Protein AF-A0A177WKR8-F1 (afdb_monomer_lite)

Secondary structure (DSSP, 8-state):
-GGGGS-HHHHHHHHHHHHHHHHHHHHHHIIIIIISTTSHHHHHHHHHHHHHHHHHHHHHHHHHHHHHHHHT--TTS-HHHHHHHHHHHHHHHHHHH--TTTTT-TT-TTTT--HHHHHHHHHHHHHHHHHHHHHHHHPPPHHHHHHHHHH--

Structure (mmCIF, N/CA/C/O backbone):
data_AF-A0A177WKR8-F1
#
_entry.id   AF-A0A177WKR8-F1
#
loop_
_atom_site.group_PDB
_atom_site.id
_atom_site.type_symbol
_atom_site.label_atom_id
_atom_site.label_alt_id
_atom_site.label_comp_id
_atom_site.label_asym_id
_atom_site.label_entity_id
_atom_site.label_seq_id
_atom_site.pdbx_PDB_ins_code
_atom_site.Cartn_x
_atom_site.Cartn_y
_atom_site.Cartn_z
_atom_site.occupancy
_atom_site.B_iso_or_equiv
_atom_site.auth_seq_id
_atom_site.auth_comp_id
_atom_site.auth_asym_id
_atom_site.auth_atom_id
_atom_site.pdbx_PDB_model_num
ATOM 1 N N . MET A 1 1 ? -3.656 21.046 10.033 1.00 50.81 1 MET A N 1
ATOM 2 C CA . MET A 1 1 ? -3.583 21.507 11.441 1.00 50.81 1 MET A CA 1
ATOM 3 C C . MET A 1 1 ? -3.167 20.390 12.404 1.00 50.81 1 MET A C 1
ATOM 5 O O . MET A 1 1 ? -2.349 20.669 13.263 1.00 50.81 1 MET A O 1
ATOM 9 N N . ALA A 1 2 ? -3.601 19.133 12.211 1.00 57.78 2 ALA A N 1
ATOM 10 C CA . ALA A 1 2 ? -3.263 17.992 13.082 1.00 57.78 2 ALA A CA 1
ATOM 11 C C . ALA A 1 2 ? -1.763 17.621 13.173 1.00 57.78 2 ALA A C 1
ATOM 13 O O . ALA A 1 2 ? -1.292 17.299 14.257 1.00 57.78 2 ALA A O 1
ATOM 14 N N . TYR A 1 3 ? -0.989 17.730 12.079 1.00 61.47 3 TYR A N 1
ATOM 15 C CA . TYR A 1 3 ? 0.453 17.414 12.093 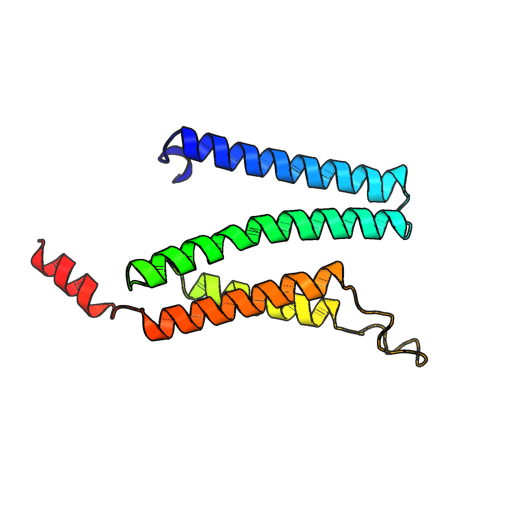1.00 61.47 3 TYR A CA 1
ATOM 16 C C . TYR A 1 3 ? 1.226 18.223 13.140 1.00 61.47 3 TYR A C 1
ATOM 18 O O . TYR A 1 3 ? 2.052 17.656 13.836 1.00 61.47 3 TYR A O 1
ATOM 26 N N . ARG A 1 4 ? 0.905 19.515 13.314 1.00 63.91 4 ARG A N 1
ATOM 27 C CA . ARG A 1 4 ? 1.580 20.395 14.285 1.00 63.91 4 ARG A CA 1
ATOM 28 C C . ARG A 1 4 ? 1.283 20.046 15.751 1.00 63.91 4 ARG A C 1
ATOM 30 O O . ARG A 1 4 ? 1.963 20.566 16.624 1.00 63.91 4 ARG A O 1
ATOM 37 N N . ILE A 1 5 ? 0.278 19.205 16.011 1.00 72.81 5 ILE A N 1
ATOM 38 C CA . ILE A 1 5 ? -0.194 18.836 17.359 1.00 72.81 5 ILE A CA 1
ATOM 39 C C . ILE A 1 5 ? 0.371 17.466 17.787 1.00 72.81 5 ILE A C 1
ATOM 41 O O . ILE A 1 5 ? 0.374 17.135 18.968 1.00 72.81 5 ILE A O 1
ATOM 45 N N . ALA A 1 6 ? 0.870 16.657 16.845 1.00 74.50 6 ALA A N 1
ATOM 46 C CA . ALA A 1 6 ? 1.432 15.338 17.136 1.00 74.50 6 ALA A CA 1
ATOM 47 C C . ALA A 1 6 ? 2.781 15.430 17.873 1.00 74.50 6 ALA A C 1
ATOM 49 O O . ALA A 1 6 ? 3.477 16.437 17.774 1.00 74.50 6 ALA A O 1
ATOM 50 N N . ALA A 1 7 ? 3.193 14.369 18.573 1.00 81.25 7 ALA A N 1
ATOM 51 C CA . ALA A 1 7 ? 4.496 14.337 19.239 1.00 81.25 7 ALA A CA 1
ATOM 52 C C . ALA A 1 7 ? 5.646 14.589 18.231 1.00 81.25 7 ALA A C 1
ATOM 54 O O . ALA A 1 7 ? 5.616 14.035 17.125 1.00 81.25 7 ALA A O 1
ATOM 55 N N . PRO A 1 8 ? 6.673 15.384 18.587 1.00 81.06 8 PRO A N 1
ATOM 56 C CA . PRO A 1 8 ? 7.737 15.788 17.661 1.00 81.06 8 PRO A CA 1
ATOM 57 C C . PRO A 1 8 ? 8.518 14.600 17.074 1.00 81.06 8 PRO A C 1
ATOM 59 O O . PRO A 1 8 ? 8.973 14.656 15.931 1.00 81.06 8 PRO A O 1
ATOM 62 N N . GLU A 1 9 ? 8.608 13.486 17.804 1.00 81.94 9 GLU A N 1
ATOM 63 C CA . GLU A 1 9 ? 9.214 12.241 17.315 1.00 81.94 9 GLU A CA 1
ATOM 64 C C . GLU A 1 9 ? 8.399 11.592 16.188 1.00 81.94 9 GLU A C 1
ATOM 66 O O . GLU A 1 9 ? 8.964 11.140 15.192 1.00 81.94 9 GLU A O 1
ATOM 71 N N . PHE A 1 10 ? 7.066 11.574 16.308 1.00 82.50 10 PHE A N 1
ATOM 72 C CA . PHE A 1 10 ? 6.177 11.039 15.275 1.00 82.50 10 PHE A CA 1
ATOM 73 C C . PHE A 1 10 ? 6.212 11.909 14.019 1.00 82.50 10 PHE A C 1
ATOM 75 O O . PHE A 1 10 ? 6.337 11.386 12.913 1.00 82.50 10 PHE A O 1
ATOM 82 N N . GLN A 1 11 ? 6.172 13.234 14.196 1.00 81.75 11 GLN A N 1
ATOM 83 C CA . GLN A 1 11 ? 6.317 14.195 13.103 1.00 81.75 11 GLN A CA 1
ATOM 84 C C . GLN A 1 11 ? 7.626 13.964 12.333 1.00 81.75 11 GLN A C 1
ATOM 86 O O . GLN A 1 11 ? 7.615 13.833 11.110 1.00 81.75 11 GLN A O 1
ATOM 91 N N . SER A 1 12 ? 8.741 13.829 13.057 1.00 85.62 12 SER A N 1
ATOM 92 C CA . SER A 1 12 ? 10.065 13.607 12.469 1.00 85.62 12 SER A CA 1
ATOM 93 C C . SER A 1 12 ? 10.147 12.284 11.705 1.00 85.62 12 SER A C 1
ATOM 95 O O . SER A 1 12 ? 10.659 12.258 10.590 1.00 85.62 12 SER A O 1
ATOM 97 N N . ARG A 1 13 ? 9.597 11.192 12.253 1.00 87.06 13 ARG A N 1
ATOM 98 C CA . ARG A 1 13 ? 9.568 9.884 11.575 1.00 87.06 13 ARG A CA 1
ATOM 99 C C . ARG A 1 13 ? 8.692 9.898 10.325 1.00 87.06 13 ARG A C 1
ATOM 101 O O . ARG A 1 13 ? 9.118 9.410 9.284 1.00 87.06 13 ARG A O 1
ATOM 108 N N . ALA A 1 14 ? 7.493 10.477 10.406 1.00 86.69 14 ALA A N 1
ATOM 109 C CA . ALA A 1 14 ? 6.599 10.603 9.256 1.00 86.69 14 ALA A CA 1
ATOM 110 C C . ALA A 1 14 ? 7.252 11.427 8.135 1.00 86.69 14 ALA A C 1
ATOM 112 O O . ALA A 1 14 ? 7.208 11.038 6.969 1.00 86.69 14 ALA A O 1
ATOM 113 N N . LEU A 1 15 ? 7.926 12.522 8.498 1.00 89.19 15 LEU A N 1
ATOM 114 C CA . LEU A 1 15 ? 8.672 13.346 7.556 1.00 89.19 15 LEU A CA 1
ATOM 115 C C . LEU A 1 15 ? 9.863 12.593 6.944 1.00 89.19 15 LEU A C 1
ATOM 117 O O . LEU A 1 15 ? 10.070 12.675 5.738 1.00 89.19 15 LEU A O 1
ATOM 121 N N . GLN A 1 16 ? 10.619 11.827 7.737 1.00 89.75 16 GLN A N 1
ATOM 122 C CA . GLN A 1 16 ? 11.722 10.995 7.240 1.00 89.75 16 GLN A CA 1
ATOM 123 C C . GLN A 1 16 ? 11.238 9.935 6.246 1.00 89.75 16 GLN A C 1
ATOM 125 O O . GLN A 1 16 ? 11.857 9.763 5.199 1.00 89.75 16 GLN A O 1
ATOM 130 N N . ILE A 1 17 ? 10.120 9.263 6.537 1.00 89.69 17 ILE A N 1
ATOM 131 C CA . ILE A 1 17 ? 9.507 8.289 5.622 1.00 89.69 17 ILE A CA 1
ATOM 132 C C . ILE A 1 17 ? 9.069 8.982 4.327 1.00 89.69 17 ILE A C 1
ATOM 134 O O . ILE A 1 17 ? 9.328 8.469 3.238 1.00 89.69 17 ILE A O 1
ATOM 138 N N . LEU A 1 18 ? 8.454 10.163 4.421 1.00 89.94 18 LEU A N 1
ATOM 139 C CA . LEU A 1 18 ? 8.015 10.928 3.254 1.00 89.94 18 LEU A CA 1
ATOM 140 C C . LEU A 1 18 ? 9.194 11.379 2.380 1.00 89.94 18 LEU A C 1
ATOM 142 O O . LEU A 1 18 ? 9.175 11.181 1.167 1.00 89.94 18 LEU A O 1
ATOM 146 N N . ILE A 1 19 ? 10.231 11.962 2.983 1.00 93.25 19 ILE A N 1
ATOM 147 C CA . ILE A 1 19 ? 11.424 12.411 2.255 1.00 93.25 19 ILE A CA 1
ATOM 148 C C . ILE A 1 19 ? 12.153 11.206 1.657 1.00 93.25 19 ILE A C 1
ATOM 150 O O . ILE A 1 19 ? 12.489 11.223 0.476 1.00 93.25 19 ILE A O 1
ATOM 154 N N . GLY A 1 20 ? 12.351 10.142 2.438 1.00 91.69 20 GLY A N 1
ATOM 155 C CA . GLY A 1 20 ? 13.025 8.926 1.988 1.00 91.69 20 GLY A CA 1
ATOM 156 C C . GLY A 1 20 ? 12.307 8.256 0.816 1.00 91.69 20 GLY A C 1
ATOM 157 O O . GLY A 1 20 ? 12.941 7.948 -0.190 1.00 91.69 20 GLY A O 1
ATOM 158 N N . SER A 1 21 ? 10.983 8.098 0.900 1.00 88.94 21 SER A N 1
ATOM 159 C CA . SER A 1 21 ? 10.182 7.554 -0.206 1.00 88.94 21 SER A CA 1
ATOM 160 C C . SER A 1 21 ? 10.201 8.461 -1.439 1.00 88.94 21 SER A C 1
ATOM 162 O O . SER A 1 21 ? 10.360 7.962 -2.549 1.00 88.94 21 SER A O 1
ATOM 164 N N . SER A 1 22 ? 10.139 9.785 -1.264 1.00 91.19 22 SER A N 1
ATOM 165 C CA . SER A 1 22 ? 10.220 10.741 -2.381 1.00 91.19 22 SER A CA 1
ATOM 166 C C . SER A 1 22 ? 11.573 10.679 -3.097 1.00 91.19 22 SER A C 1
ATOM 168 O O . SER A 1 22 ? 11.624 10.666 -4.327 1.00 91.19 22 SER A O 1
ATOM 170 N N . LEU A 1 23 ? 12.674 10.590 -2.343 1.00 93.88 23 LEU A N 1
ATOM 171 C CA . LEU A 1 23 ? 14.017 10.424 -2.901 1.00 93.88 23 LEU A CA 1
ATOM 172 C C . LEU A 1 23 ? 14.166 9.083 -3.621 1.00 93.88 23 LEU A C 1
ATOM 174 O O . LEU A 1 23 ? 14.749 9.039 -4.700 1.00 93.88 23 LEU A O 1
ATOM 178 N N . LEU A 1 24 ? 13.611 8.006 -3.059 1.00 92.19 24 LEU A N 1
ATOM 179 C CA . LEU A 1 24 ? 13.633 6.688 -3.687 1.00 92.19 24 LEU A CA 1
ATOM 180 C C . LEU A 1 24 ? 12.908 6.697 -5.042 1.00 92.19 24 LEU A C 1
ATOM 182 O O . LEU A 1 24 ? 13.456 6.196 -6.021 1.00 92.19 24 LEU A O 1
ATOM 186 N N . VAL A 1 25 ? 11.721 7.315 -5.120 1.00 91.69 25 VAL A N 1
ATOM 187 C CA . VAL A 1 25 ? 10.984 7.490 -6.387 1.00 91.69 25 VAL A CA 1
ATOM 188 C C . VAL A 1 25 ? 11.789 8.326 -7.375 1.00 91.69 25 VAL A C 1
ATOM 190 O O . VAL A 1 25 ? 11.891 7.959 -8.543 1.00 91.69 25 VAL A O 1
ATOM 193 N N . PHE A 1 26 ? 12.386 9.429 -6.920 1.00 91.94 26 PHE A N 1
ATOM 194 C CA . PHE A 1 26 ? 13.174 10.306 -7.782 1.00 91.94 26 PHE A CA 1
ATOM 195 C C . PHE A 1 26 ? 14.398 9.589 -8.369 1.00 91.94 26 PHE A C 1
ATOM 197 O O . PHE A 1 26 ? 14.602 9.612 -9.581 1.00 91.94 26 PHE A O 1
ATOM 204 N N . ILE A 1 27 ? 15.180 8.902 -7.530 1.00 92.88 27 ILE A N 1
ATOM 205 C CA . ILE A 1 27 ? 16.355 8.131 -7.959 1.00 92.88 27 ILE A CA 1
ATOM 206 C C . ILE A 1 27 ? 15.932 6.999 -8.898 1.00 92.88 27 ILE A C 1
ATOM 208 O O . ILE A 1 27 ? 16.532 6.836 -9.959 1.00 92.88 27 ILE A O 1
ATOM 212 N N . GLY A 1 28 ? 14.877 6.258 -8.545 1.00 90.00 28 GLY A N 1
ATOM 213 C CA . GLY A 1 28 ? 14.302 5.223 -9.401 1.00 90.00 28 GLY A CA 1
ATOM 214 C C . GLY A 1 28 ? 13.912 5.766 -10.775 1.00 90.00 28 GLY A C 1
ATOM 215 O O . GLY A 1 28 ? 14.273 5.171 -11.785 1.00 90.00 28 GLY A O 1
ATOM 216 N N . GLY A 1 29 ? 13.267 6.936 -10.821 1.00 89.50 29 GLY A N 1
ATOM 217 C CA . GLY A 1 29 ? 12.874 7.610 -12.058 1.00 89.50 29 GLY A CA 1
ATOM 218 C C . GLY A 1 29 ? 14.063 8.043 -12.913 1.00 89.50 29 GLY A C 1
ATOM 219 O O . GLY A 1 29 ? 14.071 7.798 -14.118 1.00 89.50 29 GLY A O 1
ATOM 220 N N . VAL A 1 30 ? 15.099 8.630 -12.308 1.00 91.50 30 VAL A N 1
ATOM 221 C CA . VAL A 1 30 ? 16.335 8.994 -13.023 1.00 91.50 30 VAL A CA 1
ATOM 222 C C . VAL A 1 30 ? 17.008 7.747 -13.601 1.00 91.50 30 VAL A C 1
ATOM 224 O O . VAL A 1 30 ? 17.368 7.730 -14.779 1.00 91.50 30 VAL A O 1
ATOM 227 N N . LEU A 1 31 ? 17.137 6.681 -12.808 1.00 90.19 31 LEU A N 1
ATOM 228 C CA . LEU A 1 31 ? 17.717 5.423 -13.275 1.00 90.19 31 LEU A CA 1
ATOM 229 C C . LEU A 1 31 ? 16.873 4.800 -14.393 1.00 90.19 31 LEU A C 1
ATOM 231 O O . LEU A 1 31 ? 17.412 4.445 -15.436 1.00 90.19 31 LEU A O 1
ATOM 235 N N . GLY A 1 32 ? 15.557 4.714 -14.209 1.00 88.31 32 GLY A N 1
ATOM 236 C CA . GLY A 1 32 ? 14.644 4.078 -15.153 1.00 88.31 32 GLY A CA 1
ATOM 237 C C . GLY A 1 32 ? 14.518 4.824 -16.480 1.00 88.31 32 GLY A C 1
ATOM 238 O O . GLY A 1 32 ? 14.626 4.208 -17.539 1.00 88.31 32 GLY A O 1
ATOM 239 N N . PHE A 1 33 ? 14.320 6.144 -16.444 1.00 87.31 33 PHE A N 1
ATOM 240 C CA . PHE A 1 33 ? 14.008 6.934 -17.639 1.00 87.31 33 PHE A CA 1
ATOM 241 C C . PHE A 1 33 ? 15.222 7.603 -18.286 1.00 87.31 33 PHE A C 1
ATOM 243 O O . PHE A 1 33 ? 15.238 7.736 -19.505 1.00 87.31 33 PHE A O 1
ATOM 250 N N . ILE A 1 34 ? 16.234 8.018 -17.515 1.00 89.06 34 ILE A N 1
ATOM 251 C CA . ILE A 1 34 ? 17.394 8.746 -18.059 1.00 89.06 34 ILE A CA 1
ATOM 252 C C . ILE A 1 34 ? 18.556 7.789 -18.326 1.00 89.06 34 ILE A C 1
ATOM 254 O O . ILE A 1 34 ? 19.098 7.775 -19.428 1.00 89.06 34 ILE A O 1
ATOM 258 N N . VAL A 1 35 ? 18.934 6.973 -17.338 1.00 88.94 35 VAL A N 1
ATOM 259 C CA . VAL A 1 35 ? 20.094 6.071 -17.467 1.00 88.94 35 VAL A CA 1
ATOM 260 C C . VAL A 1 35 ? 19.753 4.856 -18.325 1.00 88.94 35 VAL A C 1
ATOM 262 O O . VAL A 1 35 ? 20.485 4.522 -19.251 1.00 88.94 35 VAL A O 1
ATOM 265 N N . LEU A 1 36 ? 18.622 4.213 -18.034 1.00 88.94 36 LEU A N 1
ATOM 266 C CA . LEU A 1 36 ? 18.155 3.010 -18.725 1.00 88.94 36 LEU A CA 1
ATOM 267 C C . LEU A 1 36 ? 17.234 3.325 -19.915 1.00 88.94 36 LEU A C 1
ATOM 269 O O . LEU A 1 36 ? 16.758 2.408 -20.580 1.00 88.94 36 LEU A O 1
ATOM 273 N N . GLN A 1 37 ? 16.994 4.610 -20.202 1.00 87.38 37 GLN A N 1
ATOM 274 C CA . GLN A 1 37 ? 16.222 5.091 -21.357 1.00 87.38 37 GLN A CA 1
ATOM 275 C C . GLN A 1 37 ? 14.827 4.451 -21.505 1.00 87.38 37 GLN A C 1
ATOM 277 O O . GLN A 1 37 ? 14.320 4.299 -22.613 1.00 87.38 37 GLN A O 1
ATOM 282 N N . GLY A 1 38 ? 14.200 4.039 -20.398 1.00 76.88 38 GLY A N 1
ATOM 283 C CA . GLY A 1 38 ? 12.883 3.399 -20.417 1.00 76.88 38 GLY A CA 1
ATOM 284 C C . GLY A 1 38 ? 12.857 2.006 -21.057 1.00 76.88 38 GLY A C 1
ATOM 285 O O . GLY A 1 38 ? 11.780 1.528 -21.413 1.00 76.88 38 GLY A O 1
ATOM 286 N N . ASN A 1 39 ? 14.012 1.348 -21.208 1.00 86.88 39 ASN A N 1
ATOM 287 C CA . ASN A 1 39 ? 14.081 -0.034 -21.677 1.00 86.88 39 ASN A CA 1
ATOM 288 C C . ASN A 1 39 ? 13.478 -1.016 -20.648 1.00 86.88 39 ASN A C 1
ATOM 290 O O . ASN A 1 39 ? 12.996 -0.630 -19.579 1.00 86.88 39 ASN A O 1
ATOM 294 N N . GLU A 1 40 ? 13.514 -2.313 -20.950 1.00 85.94 40 GLU A N 1
ATOM 295 C CA . GLU A 1 40 ? 12.976 -3.347 -20.060 1.00 85.94 40 GLU A CA 1
ATOM 296 C C . GLU A 1 40 ? 13.573 -3.295 -18.642 1.00 85.94 40 GLU A C 1
ATOM 298 O O . GLU A 1 40 ? 12.834 -3.352 -17.658 1.00 85.94 40 GLU A O 1
ATOM 303 N N . ALA A 1 41 ? 14.886 -3.083 -18.518 1.00 86.12 41 ALA A N 1
ATOM 304 C CA . ALA A 1 41 ? 15.534 -2.923 -17.219 1.00 86.12 41 ALA A CA 1
ATOM 305 C C . ALA A 1 41 ? 15.016 -1.680 -16.472 1.00 86.12 41 ALA A C 1
ATOM 307 O O . ALA A 1 41 ? 14.784 -1.740 -15.265 1.00 86.12 41 ALA A O 1
ATOM 308 N N . GLY A 1 42 ? 14.771 -0.574 -17.181 1.00 87.00 42 GLY A N 1
ATOM 309 C CA . GLY A 1 42 ? 14.167 0.632 -16.612 1.00 87.00 42 GLY A CA 1
ATOM 310 C C . GLY A 1 42 ? 12.755 0.392 -16.071 1.00 87.00 42 GLY A C 1
ATOM 311 O O . GLY A 1 42 ? 12.438 0.840 -14.965 1.00 87.00 42 GLY A O 1
ATOM 312 N N . ARG A 1 43 ? 11.934 -0.384 -16.793 1.00 85.62 43 ARG A N 1
ATOM 313 C CA . ARG A 1 43 ? 10.607 -0.817 -16.321 1.00 85.62 43 ARG A CA 1
ATOM 314 C C . ARG A 1 43 ? 10.696 -1.657 -15.047 1.00 85.62 43 ARG A C 1
ATOM 316 O O . ARG A 1 43 ? 9.944 -1.401 -14.110 1.00 85.62 43 ARG A O 1
ATOM 323 N N . ILE A 1 44 ? 11.624 -2.615 -14.989 1.00 89.00 44 ILE A N 1
ATOM 324 C CA . ILE A 1 44 ? 11.826 -3.475 -13.811 1.00 89.00 44 ILE A CA 1
ATOM 325 C C . ILE A 1 44 ? 12.257 -2.646 -12.595 1.00 89.00 44 ILE A C 1
ATOM 327 O O . ILE A 1 44 ? 11.703 -2.824 -11.512 1.00 89.00 44 ILE A O 1
ATOM 331 N N . VAL A 1 45 ? 13.200 -1.712 -12.761 1.00 89.75 45 VAL A N 1
ATOM 332 C CA . VAL A 1 45 ? 13.662 -0.835 -11.670 1.00 89.75 45 VAL A CA 1
ATOM 333 C C . VAL A 1 45 ? 12.503 -0.024 -11.092 1.00 89.75 45 VAL A C 1
ATOM 335 O O . VAL A 1 45 ? 12.310 -0.013 -9.876 1.00 89.75 45 VAL A O 1
ATOM 338 N N . MET A 1 46 ? 11.698 0.607 -11.951 1.00 89.06 46 MET A N 1
ATOM 339 C CA . MET A 1 46 ? 10.526 1.367 -11.508 1.00 89.06 46 MET A CA 1
ATOM 340 C C . MET A 1 46 ? 9.487 0.471 -10.831 1.00 89.06 46 MET A C 1
ATOM 342 O O . MET A 1 46 ? 8.987 0.820 -9.762 1.00 89.06 46 MET A O 1
ATOM 346 N N . GLY A 1 47 ? 9.217 -0.705 -11.401 1.00 89.19 47 GLY A N 1
ATOM 347 C CA . GLY A 1 47 ? 8.311 -1.693 -10.822 1.00 89.19 47 GLY A CA 1
ATOM 348 C C . GLY A 1 47 ? 8.724 -2.114 -9.411 1.00 89.19 47 GLY A C 1
ATOM 349 O O . GLY A 1 47 ? 7.904 -2.096 -8.494 1.00 89.19 47 GLY A O 1
ATOM 350 N N . LEU A 1 48 ? 10.010 -2.408 -9.198 1.00 90.62 48 LEU A N 1
ATOM 351 C CA . LEU A 1 48 ? 10.543 -2.767 -7.882 1.00 90.62 48 LEU A CA 1
ATOM 352 C C . LEU A 1 48 ? 10.435 -1.617 -6.876 1.00 90.62 48 LEU A C 1
ATOM 354 O O . LEU A 1 48 ? 10.006 -1.840 -5.743 1.00 90.62 48 LEU A O 1
ATOM 358 N N . VAL A 1 49 ? 10.777 -0.390 -7.281 1.00 90.88 49 VAL A N 1
ATOM 359 C CA . VAL A 1 49 ? 10.630 0.798 -6.424 1.00 90.88 49 VAL A CA 1
ATOM 360 C C . VAL A 1 49 ? 9.174 0.973 -5.989 1.00 90.88 49 VAL A C 1
ATOM 362 O O . VAL A 1 49 ? 8.907 1.151 -4.799 1.00 90.88 49 VAL A O 1
ATOM 365 N N . CYS A 1 50 ? 8.227 0.853 -6.924 1.00 90.00 50 CYS A N 1
ATOM 366 C CA . CYS A 1 50 ? 6.799 0.924 -6.628 1.00 90.00 50 CYS A CA 1
ATOM 367 C C . CYS A 1 50 ? 6.357 -0.168 -5.644 1.00 90.00 50 CYS A C 1
ATOM 369 O O . CYS A 1 50 ? 5.691 0.143 -4.656 1.00 90.00 50 CYS A O 1
ATOM 371 N N . VAL A 1 51 ? 6.754 -1.425 -5.866 1.00 91.94 51 VAL A N 1
ATOM 372 C CA . VAL A 1 51 ? 6.395 -2.552 -4.988 1.00 91.94 51 VAL A CA 1
ATOM 373 C C . VAL A 1 51 ? 6.946 -2.362 -3.573 1.00 91.94 51 VAL A C 1
ATOM 375 O O . VAL A 1 51 ? 6.217 -2.585 -2.608 1.00 91.94 51 VAL A O 1
ATOM 378 N N . VAL A 1 52 ? 8.194 -1.907 -3.425 1.00 90.81 52 VAL A N 1
ATOM 379 C CA . VAL A 1 52 ? 8.805 -1.657 -2.106 1.00 90.81 52 VAL A CA 1
ATOM 380 C C . VAL A 1 52 ? 8.039 -0.582 -1.339 1.00 90.81 52 VAL A C 1
ATOM 382 O O . VAL A 1 52 ? 7.718 -0.768 -0.164 1.00 90.81 52 VAL A O 1
ATOM 385 N N . ILE A 1 53 ? 7.706 0.528 -1.999 1.00 89.44 53 ILE A N 1
ATOM 386 C CA . ILE A 1 53 ? 6.940 1.612 -1.374 1.00 89.44 53 ILE A CA 1
ATOM 387 C C . ILE A 1 53 ? 5.552 1.115 -0.964 1.00 89.44 53 ILE A C 1
ATOM 389 O O . ILE A 1 53 ? 5.102 1.390 0.150 1.00 89.44 53 ILE A O 1
ATOM 393 N N . LEU A 1 54 ? 4.890 0.346 -1.831 1.00 90.38 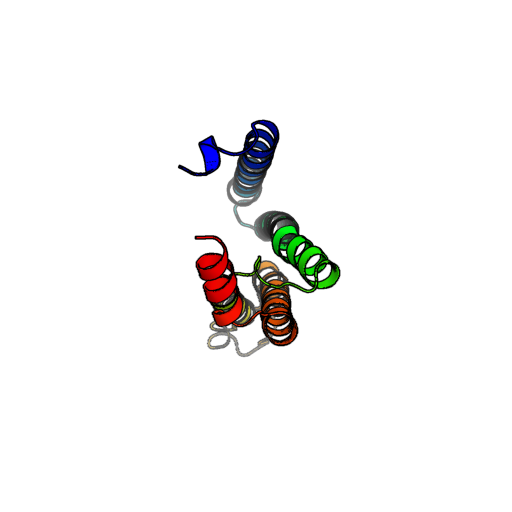54 LEU A N 1
ATOM 394 C CA . LEU A 1 54 ? 3.547 -0.151 -1.562 1.00 90.38 54 LEU A CA 1
ATOM 395 C C . LEU A 1 54 ? 3.530 -1.200 -0.436 1.00 90.38 54 LEU A C 1
ATOM 397 O O . LEU A 1 54 ? 2.619 -1.196 0.390 1.00 90.38 54 LEU A O 1
ATOM 401 N N . ALA A 1 55 ? 4.569 -2.033 -0.326 1.00 89.12 55 ALA A N 1
ATOM 402 C CA . ALA A 1 55 ? 4.735 -2.963 0.790 1.00 89.12 55 ALA A CA 1
ATOM 403 C C . ALA A 1 55 ? 4.836 -2.229 2.139 1.00 89.12 55 ALA A C 1
ATOM 405 O O . ALA A 1 55 ? 4.151 -2.597 3.092 1.00 89.12 55 ALA A O 1
ATOM 406 N N . VAL A 1 56 ? 5.632 -1.153 2.210 1.00 89.44 56 VAL A N 1
ATOM 407 C CA . VAL A 1 56 ? 5.723 -0.306 3.414 1.00 89.44 56 VAL A CA 1
ATOM 408 C C . VAL A 1 56 ? 4.381 0.365 3.713 1.00 89.44 56 VAL A C 1
ATOM 410 O O . VAL A 1 56 ? 3.970 0.428 4.872 1.00 89.44 56 VAL A O 1
ATOM 413 N N . PHE A 1 57 ? 3.670 0.829 2.685 1.00 88.75 57 PHE A N 1
ATOM 414 C CA . PHE A 1 57 ? 2.349 1.437 2.836 1.00 88.75 57 PHE A CA 1
ATOM 415 C C . PHE A 1 57 ? 1.324 0.461 3.445 1.00 88.75 57 PHE A C 1
ATOM 417 O O . PHE A 1 57 ? 0.578 0.830 4.355 1.00 88.75 57 PHE A O 1
ATOM 424 N N . TYR A 1 58 ? 1.336 -0.808 3.026 1.00 91.38 58 TYR A N 1
ATOM 425 C CA . TYR A 1 58 ? 0.442 -1.837 3.566 1.00 91.38 58 TYR A CA 1
ATOM 426 C C . TYR A 1 58 ? 0.739 -2.256 5.011 1.00 91.38 58 TYR A C 1
ATOM 428 O O . TYR A 1 58 ? -0.122 -2.867 5.646 1.00 91.38 58 TYR A O 1
ATOM 436 N N . CYS A 1 59 ? 1.867 -1.850 5.600 1.00 90.81 59 CYS A N 1
ATOM 437 C CA . CYS A 1 59 ? 2.071 -1.997 7.043 1.00 90.81 59 CYS A CA 1
ATOM 438 C C . CYS A 1 59 ? 1.040 -1.204 7.871 1.00 90.81 59 CYS A C 1
ATOM 440 O O . CYS A 1 59 ? 0.751 -1.596 9.003 1.00 90.81 59 CYS A O 1
ATOM 442 N N . SER A 1 60 ? 0.465 -0.123 7.324 1.00 90.44 60 SER A N 1
ATOM 443 C CA . SER A 1 60 ? -0.546 0.688 8.018 1.00 90.44 60 SER A CA 1
ATOM 444 C C . SER A 1 60 ? -1.797 -0.125 8.390 1.00 90.44 60 SER A C 1
ATOM 446 O O . SER A 1 60 ? -2.037 -0.294 9.586 1.00 90.44 60 SER A O 1
ATOM 448 N N . PRO A 1 61 ? -2.563 -0.703 7.438 1.00 89.81 61 PRO A N 1
ATOM 449 C CA . PRO A 1 61 ? -3.743 -1.497 7.784 1.00 89.81 61 PRO A CA 1
ATOM 450 C C . PRO A 1 61 ? -3.404 -2.751 8.606 1.00 89.81 61 PRO A C 1
ATOM 452 O O . PRO A 1 61 ? -4.188 -3.137 9.467 1.00 89.81 61 PRO A O 1
ATOM 455 N N . LEU A 1 62 ? -2.227 -3.368 8.424 1.00 91.62 62 LEU A N 1
ATOM 456 C CA . LEU A 1 62 ? -1.802 -4.512 9.248 1.00 91.62 62 LEU A CA 1
ATOM 457 C C . LEU A 1 62 ? -1.679 -4.150 10.738 1.00 91.62 62 LEU A C 1
ATOM 459 O O . LEU A 1 62 ? -2.096 -4.925 11.604 1.00 91.62 62 LEU A O 1
ATOM 463 N N . SER A 1 63 ? -1.128 -2.970 11.034 1.00 91.75 63 SER A N 1
ATOM 464 C CA . SER A 1 63 ? -1.056 -2.438 12.399 1.00 91.75 63 SER A CA 1
ATOM 465 C C . SER A 1 63 ? -2.454 -2.246 12.994 1.00 91.75 63 SER A C 1
ATOM 467 O O . SER A 1 63 ? -2.708 -2.620 14.145 1.00 91.75 63 SER A O 1
ATOM 469 N N . ASP A 1 64 ? -3.392 -1.737 12.194 1.00 91.38 64 ASP A N 1
ATOM 470 C CA . ASP A 1 64 ? -4.779 -1.569 12.620 1.00 91.38 64 ASP A CA 1
ATOM 471 C C . ASP A 1 64 ? -5.451 -2.917 12.893 1.00 91.38 64 ASP A C 1
ATOM 473 O O . ASP A 1 64 ? -6.097 -3.067 13.928 1.00 91.38 64 ASP A O 1
ATOM 477 N N . PHE A 1 65 ? -5.232 -3.940 12.060 1.00 94.69 65 PHE A N 1
ATOM 478 C CA . PHE A 1 65 ? -5.825 -5.269 12.273 1.00 94.69 65 PHE A CA 1
ATOM 479 C C . PHE A 1 65 ? -5.406 -5.862 13.613 1.00 94.69 65 PHE A C 1
ATOM 481 O O . PHE A 1 65 ? -6.248 -6.350 14.371 1.00 94.69 65 PHE A O 1
ATOM 488 N N . TYR A 1 66 ? -4.112 -5.778 13.931 1.00 93.94 66 TYR A N 1
ATOM 489 C CA . TYR A 1 66 ? -3.592 -6.233 15.214 1.00 93.94 66 TYR A CA 1
ATOM 490 C C . TYR A 1 66 ? -4.277 -5.511 16.383 1.00 93.94 66 TYR A C 1
ATOM 492 O O . TYR A 1 66 ? -4.722 -6.151 17.342 1.00 93.94 66 TYR A O 1
ATOM 500 N N . ASN A 1 67 ? -4.420 -4.187 16.289 1.00 91.62 67 ASN A N 1
ATOM 501 C CA . ASN A 1 67 ? -5.067 -3.384 17.322 1.00 91.62 67 ASN A CA 1
ATOM 502 C C . ASN A 1 67 ? -6.557 -3.717 17.478 1.00 91.62 67 ASN A C 1
ATOM 504 O O . ASN A 1 67 ? -7.014 -3.888 18.611 1.00 91.62 67 ASN A O 1
ATOM 508 N N . VAL A 1 68 ? -7.292 -3.860 16.374 1.00 94.44 68 VAL A N 1
ATOM 509 C CA . VAL A 1 68 ? -8.726 -4.181 16.374 1.00 94.44 68 VAL A CA 1
ATOM 510 C C . VAL A 1 68 ? -8.978 -5.556 16.982 1.00 94.44 68 VAL A C 1
ATOM 512 O O . VAL A 1 68 ? -9.827 -5.690 17.862 1.00 94.44 68 VAL A O 1
ATOM 515 N N . ILE A 1 69 ? -8.210 -6.576 16.588 1.00 94.38 69 ILE A N 1
ATOM 516 C CA . ILE A 1 69 ? -8.369 -7.940 17.113 1.00 94.38 69 ILE A CA 1
ATOM 517 C C . ILE A 1 69 ? -8.055 -7.987 18.612 1.00 94.38 69 ILE A C 1
ATOM 519 O O . ILE A 1 69 ? -8.786 -8.629 19.373 1.00 94.38 69 ILE A O 1
ATOM 523 N N . LYS A 1 70 ? -6.994 -7.290 19.043 1.00 94.31 70 LYS A N 1
ATOM 524 C CA . LYS A 1 70 ? -6.569 -7.234 20.446 1.00 94.31 70 LYS A CA 1
ATOM 525 C C . LYS A 1 70 ? -7.569 -6.490 21.329 1.00 94.31 70 LYS A C 1
ATOM 527 O O . LYS A 1 70 ? -7.853 -6.940 22.434 1.00 94.31 70 LYS A O 1
ATOM 532 N N . LYS A 1 71 ? -8.082 -5.350 20.860 1.00 93.25 71 LYS A N 1
ATOM 533 C CA . LYS A 1 71 ? -9.001 -4.488 21.621 1.00 93.25 71 LYS A CA 1
ATOM 534 C C . LYS A 1 71 ? -10.474 -4.847 21.427 1.00 93.25 71 LYS A C 1
ATOM 536 O O . LYS A 1 71 ? -11.309 -4.322 22.156 1.00 93.25 71 LYS A O 1
ATOM 541 N N . LYS A 1 72 ? -10.784 -5.729 20.468 1.00 92.00 72 LYS A N 1
ATOM 542 C CA . LYS A 1 72 ? -12.151 -6.089 20.059 1.00 92.00 72 LYS A CA 1
ATOM 543 C C . LYS A 1 72 ? -12.983 -4.846 19.720 1.00 92.00 72 LYS A C 1
ATOM 545 O O . LYS A 1 72 ? -14.144 -4.737 20.101 1.00 92.00 72 LYS A O 1
ATOM 550 N N . ASP A 1 73 ? -12.351 -3.887 19.050 1.00 89.69 73 ASP A N 1
ATOM 551 C CA . ASP A 1 73 ? -12.938 -2.588 18.727 1.00 89.69 73 ASP A CA 1
ATOM 552 C C . ASP A 1 73 ? -12.413 -2.098 17.376 1.00 89.69 73 ASP A C 1
ATOM 554 O O . ASP A 1 73 ? -11.209 -1.893 17.227 1.00 89.69 73 ASP A O 1
ATOM 558 N N . ALA A 1 74 ? -13.314 -1.933 16.403 1.00 92.62 74 ALA A N 1
ATOM 559 C CA . ALA A 1 74 ? -13.003 -1.474 15.048 1.00 92.62 74 ALA A CA 1
ATOM 560 C C . ALA A 1 74 ? -13.113 0.051 14.859 1.00 92.62 74 ALA A C 1
ATOM 562 O O . ALA A 1 74 ? -13.112 0.520 13.724 1.00 92.62 74 ALA A O 1
ATOM 563 N N . SER A 1 75 ? -13.190 0.837 15.938 1.00 89.06 75 SER A N 1
ATOM 564 C CA . SER A 1 75 ? -13.290 2.306 15.882 1.00 89.06 75 SER A CA 1
ATOM 565 C C . SER A 1 75 ? -12.137 3.008 15.149 1.00 89.06 75 SER A C 1
ATOM 567 O O . SER A 1 75 ? -12.309 4.135 14.693 1.00 89.06 75 SER A O 1
ATOM 569 N N . SER A 1 76 ? -10.978 2.356 14.994 1.00 88.31 76 SER A N 1
ATOM 570 C CA . SER A 1 76 ? -9.848 2.889 14.221 1.00 88.31 76 SER A CA 1
ATOM 571 C C . SER A 1 76 ? -10.007 2.752 12.704 1.00 88.31 76 SER A C 1
ATOM 573 O O . SER A 1 76 ? -9.271 3.404 11.969 1.00 88.31 76 SER A O 1
ATOM 575 N N . ILE A 1 77 ? -10.927 1.907 12.223 1.00 91.81 77 ILE A N 1
ATOM 576 C CA . ILE A 1 77 ? -11.145 1.681 10.791 1.00 91.81 77 ILE A CA 1
ATOM 577 C C . ILE A 1 77 ? -12.239 2.630 10.292 1.00 91.81 77 ILE A C 1
ATOM 579 O O . ILE A 1 77 ? -13.403 2.517 10.678 1.00 91.81 77 ILE A O 1
ATOM 583 N N . ASP A 1 78 ? -11.883 3.528 9.373 1.00 92.56 78 ASP A N 1
ATOM 584 C CA . ASP A 1 78 ? -12.851 4.357 8.653 1.00 92.56 78 ASP A CA 1
ATOM 585 C C . ASP A 1 78 ? -13.477 3.563 7.492 1.00 92.56 78 ASP A C 1
ATOM 587 O O . ASP A 1 78 ? -12.796 3.155 6.547 1.00 92.56 78 ASP A O 1
ATOM 591 N N . VAL A 1 79 ? -14.796 3.358 7.550 1.00 92.19 79 VAL A N 1
ATOM 592 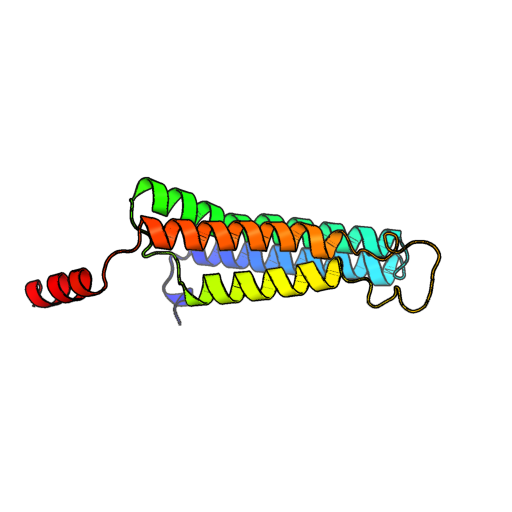C CA . VAL A 1 79 ? -15.555 2.598 6.543 1.00 92.19 79 VAL A CA 1
ATOM 593 C C . VAL A 1 79 ? -15.495 3.217 5.143 1.00 92.19 79 VAL A C 1
ATOM 595 O O . VAL A 1 79 ? -15.450 2.484 4.154 1.00 92.19 79 VAL A O 1
ATOM 598 N N . TYR A 1 80 ? -15.467 4.547 5.030 1.00 94.38 80 TYR A N 1
ATOM 599 C CA . TYR A 1 80 ? -15.409 5.228 3.738 1.00 94.38 80 TYR A CA 1
ATOM 600 C C . TYR A 1 80 ? -14.019 5.104 3.127 1.00 94.38 80 TYR A C 1
ATOM 602 O O . TYR A 1 80 ? -13.898 4.864 1.926 1.00 94.38 80 TYR A O 1
ATOM 610 N N . LEU A 1 81 ? -12.974 5.196 3.953 1.00 93.19 81 LEU A N 1
ATOM 611 C CA . LEU A 1 81 ? -11.604 4.983 3.498 1.00 93.19 81 LEU A CA 1
ATOM 612 C C . LEU A 1 81 ? -11.368 3.526 3.079 1.00 93.19 81 LEU A C 1
ATOM 614 O O . LEU A 1 81 ? -10.739 3.281 2.046 1.00 93.19 81 LEU A O 1
ATOM 618 N N . ALA A 1 82 ? -11.910 2.563 3.830 1.00 94.50 82 ALA A N 1
ATOM 619 C CA . ALA A 1 82 ? -11.857 1.147 3.475 1.00 94.50 82 ALA A CA 1
ATOM 620 C C . ALA A 1 82 ? -12.582 0.871 2.144 1.00 94.50 82 ALA A C 1
ATOM 622 O O . ALA A 1 82 ? -12.037 0.173 1.286 1.00 94.50 82 ALA A O 1
ATOM 623 N N . ALA A 1 83 ? -13.759 1.474 1.930 1.00 96.31 83 ALA A N 1
ATOM 624 C CA . ALA A 1 83 ? -14.510 1.375 0.676 1.00 96.31 83 ALA A CA 1
ATOM 625 C C . ALA A 1 83 ? -13.763 2.003 -0.506 1.00 96.31 83 ALA A C 1
ATOM 627 O O . ALA A 1 83 ? -13.614 1.366 -1.548 1.00 96.31 83 ALA A O 1
ATOM 628 N N . ALA A 1 84 ? -13.248 3.223 -0.337 1.00 97.00 84 ALA A N 1
ATOM 629 C CA . ALA A 1 84 ? -12.458 3.899 -1.359 1.00 97.00 84 ALA A CA 1
ATOM 630 C C . ALA A 1 84 ? -11.212 3.082 -1.731 1.00 97.00 84 ALA A C 1
ATOM 632 O O . ALA A 1 84 ? -10.908 2.924 -2.912 1.00 97.00 84 ALA A O 1
ATOM 633 N N . SER A 1 85 ? -10.536 2.501 -0.736 1.00 95.12 85 SER A N 1
ATOM 634 C CA . SER A 1 85 ? -9.366 1.642 -0.951 1.00 95.12 85 SER A CA 1
ATOM 635 C C . SER A 1 85 ? -9.726 0.352 -1.689 1.00 95.12 85 SER A C 1
ATOM 637 O O . SER A 1 85 ? -9.000 -0.035 -2.603 1.00 95.12 85 SER A O 1
ATOM 639 N N . LEU A 1 86 ? -10.863 -0.273 -1.358 1.00 97.50 86 LEU A N 1
ATOM 640 C CA . LEU A 1 86 ? -11.351 -1.468 -2.048 1.00 97.50 86 LEU A CA 1
ATOM 641 C C . LEU A 1 86 ? -11.626 -1.179 -3.526 1.00 97.50 86 LEU A C 1
ATOM 643 O O . LEU A 1 86 ? -11.171 -1.924 -4.393 1.00 97.50 86 LEU A O 1
ATOM 647 N N . VAL A 1 87 ? -12.346 -0.091 -3.812 1.00 97.75 87 VAL A N 1
ATOM 648 C CA . VAL A 1 87 ? -12.665 0.320 -5.185 1.00 97.75 87 VAL A CA 1
ATOM 649 C C . VAL A 1 87 ? -11.387 0.660 -5.944 1.00 97.75 87 VAL A C 1
ATOM 651 O O . VAL A 1 87 ? -11.167 0.124 -7.025 1.00 97.75 87 VAL A O 1
ATOM 654 N N . ASN A 1 88 ? -10.510 1.482 -5.365 1.00 96.50 88 ASN A N 1
ATOM 655 C CA . ASN A 1 88 ? -9.246 1.864 -5.989 1.00 96.50 88 ASN A CA 1
ATOM 656 C C . ASN A 1 88 ? -8.362 0.644 -6.292 1.00 96.50 88 ASN A C 1
ATOM 658 O O . ASN A 1 88 ? -7.911 0.482 -7.424 1.00 96.50 88 ASN A O 1
ATOM 662 N N . GLY A 1 89 ? -8.154 -0.241 -5.313 1.00 94.75 89 GLY A N 1
ATOM 663 C CA . GLY A 1 89 ? -7.371 -1.463 -5.504 1.00 94.75 89 GLY A CA 1
ATOM 664 C C . GLY A 1 89 ? -7.986 -2.377 -6.563 1.00 94.75 89 GLY A C 1
ATOM 665 O O . GLY A 1 89 ? -7.264 -2.926 -7.393 1.00 94.75 89 GLY A O 1
ATOM 666 N N . SER A 1 90 ? -9.317 -2.489 -6.597 1.00 95.94 90 SER A N 1
ATOM 667 C CA . SER A 1 90 ? -10.021 -3.293 -7.603 1.00 95.94 90 SER A CA 1
ATOM 668 C C . SER A 1 90 ? -9.837 -2.716 -9.005 1.00 95.94 90 SER A C 1
ATOM 670 O O . SER A 1 90 ? -9.521 -3.463 -9.926 1.00 95.94 90 SER A O 1
ATOM 672 N N . LEU A 1 91 ? -9.960 -1.394 -9.165 1.00 94.50 91 LEU A N 1
ATOM 673 C CA . LEU A 1 91 ? -9.743 -0.715 -10.444 1.00 94.50 91 LEU A CA 1
ATOM 674 C C . LEU A 1 91 ? -8.315 -0.920 -10.957 1.00 94.50 91 LEU A C 1
ATOM 676 O O . LEU A 1 91 ? -8.139 -1.282 -12.116 1.00 94.50 91 LEU A O 1
ATOM 680 N N . TRP A 1 92 ? -7.301 -0.763 -10.102 1.00 93.19 92 TRP A N 1
ATOM 681 C CA . TRP A 1 92 ? -5.907 -0.989 -10.494 1.00 93.19 92 TRP A CA 1
ATOM 682 C C . TRP A 1 92 ? -5.581 -2.456 -10.763 1.00 93.19 92 TRP A C 1
ATOM 684 O O . TRP A 1 92 ? -4.794 -2.757 -11.659 1.00 93.19 92 TRP A O 1
ATOM 694 N N . THR A 1 93 ? -6.204 -3.375 -10.025 1.00 92.50 93 THR A N 1
ATOM 695 C CA . THR A 1 93 ? -6.076 -4.814 -10.277 1.00 92.50 93 THR A CA 1
ATOM 696 C C . THR A 1 93 ? -6.656 -5.163 -11.643 1.00 92.50 93 THR A C 1
ATOM 698 O O . THR A 1 93 ? -5.978 -5.788 -12.452 1.00 92.50 93 THR A O 1
ATOM 701 N N . VAL A 1 94 ? -7.876 -4.700 -11.935 1.00 90.56 94 VAL A N 1
ATOM 702 C CA . VAL A 1 94 ? -8.516 -4.887 -13.244 1.00 90.56 94 VAL A CA 1
ATOM 703 C C . VAL A 1 94 ? -7.716 -4.203 -14.348 1.00 90.56 94 VAL A C 1
ATOM 705 O O . VAL A 1 94 ? -7.593 -4.773 -15.421 1.00 90.56 94 VAL A O 1
ATOM 708 N N . TYR A 1 95 ? -7.131 -3.031 -14.100 1.00 86.94 95 TYR A N 1
ATOM 709 C CA . TYR A 1 95 ? -6.276 -2.344 -15.069 1.00 86.94 95 TYR A CA 1
ATOM 710 C C . TYR A 1 95 ? -5.000 -3.138 -15.385 1.00 86.94 95 TYR A C 1
ATOM 712 O O . TYR A 1 95 ? -4.690 -3.338 -16.552 1.00 86.94 95 TYR A O 1
ATOM 720 N N . GLY A 1 96 ? -4.275 -3.627 -14.373 1.00 86.94 96 GLY A N 1
ATOM 721 C CA . GLY A 1 96 ? -3.028 -4.368 -14.594 1.00 86.94 96 GLY A CA 1
ATOM 722 C C . GLY A 1 96 ? -3.233 -5.795 -15.124 1.00 86.94 96 GLY A C 1
ATOM 723 O O . GLY A 1 96 ? -2.361 -6.312 -15.819 1.00 86.94 96 GLY A O 1
ATOM 724 N N . LEU A 1 97 ? -4.380 -6.420 -14.824 1.00 85.62 97 LEU A N 1
ATOM 725 C CA . LEU A 1 97 ? -4.824 -7.675 -15.454 1.00 85.62 97 LEU A CA 1
ATOM 726 C C . LEU A 1 97 ? -5.429 -7.443 -16.843 1.00 85.62 97 LEU A C 1
ATOM 728 O O . LEU A 1 97 ? -5.508 -8.365 -17.656 1.00 85.62 97 LEU A O 1
ATOM 732 N N . GLY A 1 98 ? -5.918 -6.228 -17.075 1.00 75.38 98 GLY A N 1
ATOM 733 C CA . GLY A 1 98 ? -6.730 -5.843 -18.208 1.00 75.38 98 GLY A CA 1
ATOM 734 C C . GLY A 1 98 ? -5.916 -5.804 -19.484 1.00 75.38 98 GLY A C 1
ATOM 735 O O . GLY A 1 98 ? -5.226 -4.837 -19.789 1.00 75.38 98 GLY A O 1
ATOM 736 N N . SER A 1 99 ? -6.108 -6.828 -20.299 1.00 57.09 99 SER A N 1
ATOM 737 C CA . SER A 1 99 ? -5.672 -6.901 -21.680 1.00 57.09 99 SER A CA 1
ATOM 738 C C . SER A 1 99 ? -6.547 -6.031 -22.597 1.00 57.09 99 SER A C 1
ATOM 740 O O . SER A 1 99 ? -7.053 -6.491 -23.615 1.00 57.09 99 SER A O 1
ATOM 742 N N . TRP A 1 100 ? -6.704 -4.731 -22.313 1.00 58.78 100 TRP A N 1
ATOM 743 C CA . TRP A 1 100 ? -7.314 -3.812 -23.296 1.00 58.78 100 TRP A CA 1
ATOM 744 C C . TRP A 1 100 ? -6.488 -3.740 -24.605 1.00 58.78 100 TRP A C 1
ATOM 746 O O . TRP A 1 100 ? -6.972 -3.276 -25.632 1.00 58.78 100 TRP A O 1
ATOM 756 N N . ASN A 1 101 ? -5.262 -4.285 -24.595 1.00 48.59 101 ASN A N 1
ATOM 757 C CA . ASN A 1 101 ? -4.423 -4.526 -25.772 1.00 48.59 101 ASN A CA 1
ATOM 758 C C . ASN A 1 101 ? -4.673 -5.885 -26.480 1.00 48.59 101 ASN A C 1
ATOM 760 O O . ASN A 1 101 ? -4.166 -6.099 -27.579 1.00 48.59 101 ASN A O 1
ATOM 764 N N . ALA A 1 102 ? -5.481 -6.799 -25.917 1.00 49.88 102 ALA A N 1
ATOM 765 C CA . ALA A 1 102 ? -5.811 -8.088 -26.551 1.00 49.88 102 ALA A CA 1
ATOM 766 C C . ALA A 1 102 ? -6.679 -7.947 -27.810 1.00 49.88 102 ALA A C 1
ATOM 768 O O . ALA A 1 102 ? -6.846 -8.915 -28.546 1.00 49.88 102 ALA A O 1
ATOM 769 N N . TYR A 1 103 ? -7.197 -6.752 -28.105 1.00 51.06 103 TYR A N 1
ATOM 770 C CA . TYR A 1 103 ? -7.898 -6.512 -29.365 1.00 51.06 103 TYR A CA 1
ATOM 771 C C . TYR A 1 103 ? -6.943 -6.429 -30.579 1.00 51.06 103 TYR A C 1
ATOM 773 O O . TYR A 1 103 ? -7.409 -6.513 -31.711 1.00 51.06 103 TYR A O 1
ATOM 781 N N . ILE A 1 104 ? -5.620 -6.284 -30.378 1.00 52.66 104 ILE A N 1
ATOM 782 C CA . ILE A 1 104 ? -4.643 -6.075 -31.471 1.00 52.66 104 ILE A CA 1
ATOM 783 C C . ILE A 1 104 ? -3.730 -7.285 -31.741 1.00 52.66 104 ILE A C 1
ATOM 785 O O . ILE A 1 104 ? -3.222 -7.403 -32.854 1.00 52.66 104 ILE A O 1
ATOM 789 N N . SER A 1 105 ? -3.549 -8.227 -30.810 1.00 47.25 105 SER A N 1
ATOM 790 C CA . SER A 1 105 ? -2.677 -9.388 -31.052 1.00 47.25 105 SER A CA 1
ATOM 791 C C . SER A 1 105 ? -3.299 -10.680 -30.527 1.00 47.25 105 SER A C 1
ATOM 793 O O . SER A 1 105 ? -3.272 -10.973 -29.336 1.00 47.25 105 SER A O 1
ATOM 795 N N . ALA A 1 106 ? -3.880 -11.459 -31.439 1.00 52.47 106 ALA A N 1
ATOM 796 C CA . ALA A 1 106 ? -4.580 -12.717 -31.176 1.00 52.47 106 ALA A CA 1
ATOM 797 C C . ALA A 1 106 ? -3.651 -13.909 -30.841 1.00 52.47 106 ALA A C 1
ATOM 799 O O . ALA A 1 106 ? -4.054 -15.056 -31.017 1.00 52.47 106 ALA A O 1
ATOM 800 N N . ALA A 1 107 ? -2.410 -13.662 -30.408 1.00 57.22 107 ALA A N 1
ATOM 801 C CA . ALA A 1 107 ? -1.410 -14.713 -30.212 1.00 57.22 107 ALA A CA 1
ATOM 802 C C . ALA A 1 107 ? -1.282 -15.185 -28.753 1.00 57.22 107 ALA A C 1
ATOM 804 O O . ALA A 1 107 ? -1.153 -16.387 -28.546 1.00 57.22 107 ALA A O 1
ATOM 805 N N . ASP A 1 108 ? -1.381 -14.297 -27.753 1.00 56.34 108 ASP A N 1
ATOM 806 C CA . ASP A 1 108 ? -1.380 -14.711 -26.341 1.00 56.34 108 ASP A CA 1
ATOM 807 C C . ASP A 1 108 ? -1.978 -13.627 -25.404 1.00 56.34 108 ASP A C 1
ATOM 809 O O . ASP A 1 108 ? -1.362 -12.583 -25.174 1.00 56.34 108 ASP A O 1
ATOM 813 N N . PRO A 1 109 ? -3.193 -13.816 -24.848 1.00 53.72 109 PRO A N 1
ATOM 814 C CA . PRO A 1 109 ? -3.842 -12.838 -23.965 1.00 53.72 109 PRO A CA 1
ATOM 815 C C . PRO A 1 109 ? -3.105 -12.585 -22.639 1.00 53.72 109 PRO A C 1
ATOM 817 O O . PRO A 1 109 ? -3.426 -11.618 -21.944 1.00 53.72 109 PRO A O 1
ATOM 820 N N . LEU A 1 110 ? -2.162 -13.457 -22.268 1.00 54.31 110 LEU A N 1
ATOM 821 C CA . LEU A 1 110 ? -1.448 -13.421 -20.988 1.00 54.31 110 LEU A CA 1
ATOM 822 C C . LEU A 1 110 ? -0.158 -12.583 -21.023 1.00 54.31 110 LEU A C 1
ATOM 824 O O . LEU A 1 110 ? 0.344 -12.221 -19.961 1.00 54.31 110 LEU A O 1
ATOM 828 N N . GLU A 1 111 ? 0.357 -12.220 -22.202 1.00 58.34 111 GLU A N 1
ATOM 829 C CA . GLU A 1 111 ? 1.636 -11.498 -22.330 1.00 58.34 111 GLU A CA 1
ATOM 830 C C . GLU A 1 111 ? 1.541 -10.013 -21.917 1.00 58.34 111 GLU A C 1
ATOM 832 O O . GLU A 1 111 ? 2.517 -9.412 -21.473 1.00 58.34 111 GLU A O 1
ATOM 837 N N . TYR A 1 112 ? 0.347 -9.414 -21.984 1.00 59.66 112 TYR A N 1
ATOM 838 C CA . TYR A 1 112 ? 0.128 -7.980 -21.734 1.00 59.66 112 TYR A CA 1
ATOM 839 C C . TYR A 1 112 ? -0.251 -7.622 -20.286 1.00 59.66 112 TYR A C 1
ATOM 841 O O . TYR A 1 112 ? -0.780 -6.537 -20.043 1.00 59.66 112 TYR A O 1
ATOM 849 N N . GLN A 1 113 ? -0.008 -8.504 -19.314 1.00 73.19 113 GLN A N 1
ATOM 850 C CA . GLN A 1 113 ? -0.303 -8.220 -17.907 1.00 73.19 113 GLN A CA 1
ATOM 851 C C . GLN A 1 113 ? 0.855 -7.482 -17.229 1.00 73.19 113 GLN A C 1
ATOM 853 O O . GLN A 1 113 ? 1.979 -7.984 -17.151 1.00 73.19 113 GLN A O 1
ATOM 858 N N . ASP A 1 114 ? 0.578 -6.308 -16.657 1.00 84.38 114 ASP A N 1
ATOM 859 C CA . ASP A 1 114 ? 1.571 -5.601 -15.848 1.00 84.38 114 ASP A CA 1
ATOM 860 C C . ASP A 1 114 ? 1.540 -6.108 -14.402 1.00 84.38 114 ASP A C 1
ATOM 862 O O . ASP A 1 114 ? 0.761 -5.651 -13.555 1.00 84.38 114 ASP A O 1
ATOM 866 N N . THR A 1 115 ? 2.414 -7.076 -14.123 1.00 87.56 115 THR A N 1
ATOM 867 C CA . THR A 1 115 ? 2.527 -7.719 -12.806 1.00 87.56 115 THR A CA 1
ATOM 868 C C . THR A 1 115 ? 2.900 -6.739 -11.697 1.00 87.56 115 THR A C 1
ATOM 870 O O . THR A 1 115 ? 2.441 -6.909 -10.565 1.00 87.56 115 THR A O 1
ATOM 873 N N . PHE A 1 116 ? 3.658 -5.681 -11.997 1.00 90.50 116 PHE A N 1
ATOM 874 C CA . PHE A 1 116 ? 4.026 -4.677 -10.996 1.00 90.50 116 PHE A CA 1
ATOM 875 C C . PHE A 1 116 ? 2.840 -3.799 -10.588 1.00 90.50 116 PHE A C 1
ATOM 877 O O . PHE A 1 116 ? 2.874 -3.188 -9.519 1.00 90.50 116 PHE A O 1
ATOM 884 N N . ILE A 1 117 ? 1.779 -3.769 -11.399 1.00 90.25 117 ILE A N 1
ATOM 885 C CA . ILE A 1 117 ? 0.555 -3.030 -11.102 1.00 90.25 117 ILE A CA 1
ATOM 886 C C . ILE A 1 117 ? -0.477 -3.934 -10.436 1.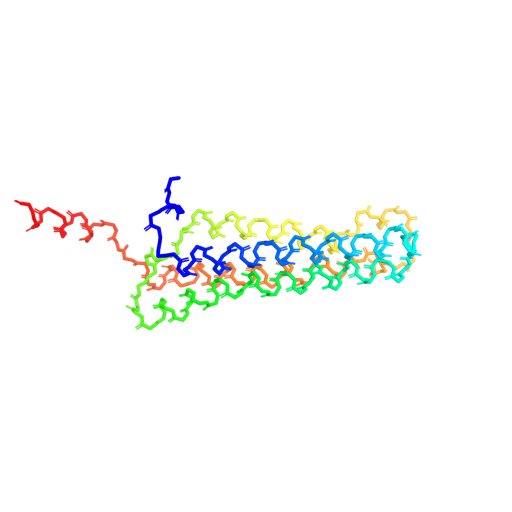00 90.25 117 ILE A C 1
ATOM 888 O O . ILE A 1 117 ? -0.919 -3.627 -9.327 1.00 90.25 117 ILE A O 1
ATOM 892 N N . TRP A 1 118 ? -0.885 -5.038 -11.069 1.00 90.69 118 TRP A N 1
ATOM 893 C CA . TRP A 1 118 ? -2.029 -5.789 -10.546 1.00 90.69 118 TRP A CA 1
ATOM 894 C C . TRP A 1 118 ? -1.705 -6.543 -9.257 1.00 90.69 118 TRP A C 1
ATOM 896 O O . TRP A 1 118 ? -2.546 -6.583 -8.360 1.00 90.69 118 TRP A O 1
ATOM 906 N N . SER A 1 119 ? -0.502 -7.116 -9.130 1.00 91.88 119 SER A N 1
ATOM 907 C CA . SER A 1 119 ? -0.193 -8.008 -8.007 1.00 91.88 119 SER A CA 1
ATOM 908 C C . SER A 1 119 ? -0.207 -7.308 -6.645 1.00 91.88 119 SER A C 1
ATOM 910 O O . SER A 1 119 ? -0.865 -7.827 -5.736 1.00 91.88 119 SER A O 1
ATOM 912 N N . PRO A 1 120 ? 0.398 -6.117 -6.455 1.00 93.25 120 PRO A N 1
ATOM 913 C CA . PRO A 1 120 ? 0.313 -5.474 -5.156 1.00 93.25 120 PRO A CA 1
ATOM 914 C C . PRO A 1 120 ? -1.067 -4.831 -4.928 1.00 93.25 120 PRO A C 1
ATOM 916 O O . PRO A 1 120 ? -1.545 -4.823 -3.799 1.00 93.25 120 PRO A O 1
ATOM 919 N N . ASN A 1 121 ? -1.772 -4.378 -5.971 1.00 94.56 121 ASN A N 1
ATOM 920 C CA . ASN A 1 121 ? -3.134 -3.856 -5.812 1.00 94.56 121 ASN A CA 1
ATOM 921 C C . ASN A 1 121 ? -4.141 -4.947 -5.421 1.00 94.56 121 ASN A C 1
ATOM 923 O O . ASN A 1 121 ? -5.030 -4.679 -4.612 1.00 94.56 121 ASN A O 1
ATOM 927 N N . LEU A 1 122 ? -3.957 -6.181 -5.900 1.00 94.69 122 LEU A N 1
ATOM 928 C CA . LEU A 1 122 ? -4.748 -7.331 -5.467 1.00 94.69 122 LEU A CA 1
ATOM 929 C C . LEU A 1 122 ? -4.544 -7.605 -3.972 1.00 94.69 122 LEU A C 1
ATOM 931 O O . LEU A 1 122 ? -5.515 -7.848 -3.254 1.00 94.69 122 LEU A O 1
ATOM 935 N N . LEU A 1 123 ? -3.305 -7.508 -3.478 1.00 95.12 123 LEU A N 1
ATOM 936 C CA . LEU A 1 123 ? -3.039 -7.567 -2.039 1.00 95.12 123 LEU A CA 1
ATOM 937 C C . LEU A 1 123 ? -3.800 -6.454 -1.300 1.00 95.12 123 LEU A C 1
ATOM 939 O O . LEU A 1 123 ? -4.454 -6.728 -0.297 1.00 95.12 123 LEU A O 1
ATOM 943 N N . GLY A 1 124 ? -3.796 -5.227 -1.827 1.00 9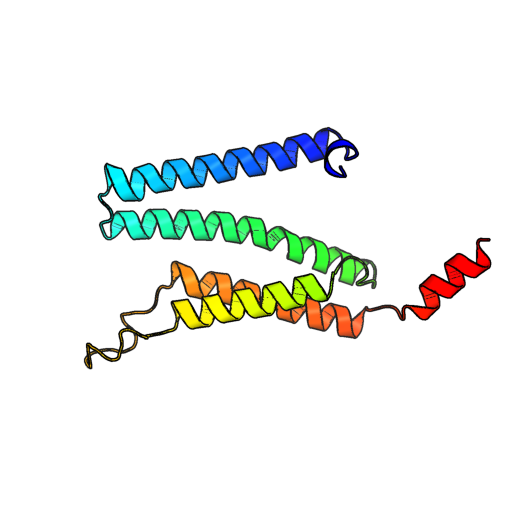5.25 124 GLY A N 1
ATOM 944 C CA . GLY A 1 124 ? -4.600 -4.121 -1.303 1.00 95.25 124 GLY A CA 1
ATOM 945 C C . GLY A 1 124 ? -6.098 -4.435 -1.221 1.00 95.25 124 GLY A C 1
ATOM 946 O O . GLY A 1 124 ? -6.714 -4.184 -0.186 1.00 95.25 124 GLY A O 1
ATOM 947 N N . VAL A 1 125 ? -6.673 -5.051 -2.261 1.00 97.00 125 VAL A N 1
ATOM 948 C CA . VAL A 1 125 ? -8.073 -5.515 -2.271 1.00 97.00 125 VAL A CA 1
ATOM 949 C C . VAL A 1 125 ? -8.322 -6.508 -1.140 1.00 97.00 125 VAL A C 1
ATOM 951 O O . VAL A 1 125 ? -9.274 -6.334 -0.380 1.00 97.00 125 VAL A O 1
ATOM 954 N N . VAL A 1 126 ? -7.452 -7.509 -0.975 1.00 97.19 126 VAL A N 1
ATOM 955 C CA . VAL A 1 126 ? -7.564 -8.496 0.111 1.00 97.19 126 VAL A CA 1
ATOM 956 C C . VAL A 1 126 ? -7.531 -7.810 1.480 1.00 97.19 126 VAL A C 1
ATOM 958 O O . VAL A 1 126 ? -8.386 -8.087 2.320 1.00 97.19 126 VAL A O 1
ATOM 961 N N . LEU A 1 127 ? -6.610 -6.869 1.703 1.00 96.56 127 LEU A N 1
ATOM 962 C CA . LEU A 1 127 ? -6.532 -6.118 2.959 1.00 96.56 127 LEU A CA 1
ATOM 963 C C . LEU A 1 127 ? -7.789 -5.268 3.200 1.00 96.56 127 LEU A C 1
ATOM 965 O O . LEU A 1 127 ? -8.288 -5.204 4.323 1.00 96.56 127 LEU A O 1
ATOM 969 N N . SER A 1 128 ? -8.346 -4.639 2.167 1.00 96.62 128 SER A N 1
ATOM 970 C CA . SER A 1 128 ? -9.614 -3.913 2.279 1.00 96.62 128 SER A CA 1
ATOM 971 C C . SER A 1 128 ? -10.794 -4.836 2.592 1.00 96.62 128 SER A C 1
ATOM 973 O O . SER A 1 128 ? -11.633 -4.482 3.417 1.00 96.62 128 SER A O 1
ATOM 975 N N . LEU A 1 129 ? -10.849 -6.040 2.022 1.00 97.62 129 LEU A N 1
ATOM 976 C CA . LEU A 1 129 ? -11.871 -7.029 2.380 1.00 97.62 129 LEU A CA 1
ATOM 977 C C . LEU A 1 129 ? -11.747 -7.464 3.847 1.00 97.62 129 LEU A C 1
ATOM 979 O O . LEU A 1 129 ? -12.755 -7.551 4.547 1.00 97.62 129 LEU A O 1
ATOM 983 N N . VAL A 1 130 ? -10.521 -7.654 4.346 1.00 96.94 130 VAL A N 1
ATOM 984 C CA . VAL A 1 130 ? -10.281 -7.935 5.770 1.00 96.94 130 VAL A CA 1
ATOM 985 C C . VAL A 1 130 ? -10.775 -6.784 6.654 1.00 96.94 130 VAL A C 1
ATOM 987 O O . VAL A 1 130 ? -11.402 -7.049 7.678 1.00 96.94 130 VAL A O 1
ATOM 990 N N . GLN A 1 131 ? -10.591 -5.519 6.252 1.00 95.94 131 GLN A N 1
ATOM 991 C CA . GLN A 1 131 ? -11.156 -4.368 6.977 1.00 95.94 131 GLN A CA 1
ATOM 992 C C . GLN A 1 131 ? -12.679 -4.457 7.103 1.00 95.94 131 GLN A C 1
ATOM 994 O O . GLN A 1 131 ? -13.212 -4.250 8.192 1.00 95.94 131 GLN A O 1
ATOM 999 N N . PHE A 1 132 ? -13.382 -4.819 6.027 1.00 96.81 132 PHE A N 1
ATOM 1000 C CA . PHE A 1 132 ? -14.835 -5.003 6.067 1.00 96.81 132 PHE A CA 1
ATOM 1001 C C . PHE A 1 132 ? -15.265 -6.161 6.966 1.00 96.81 132 PHE A C 1
ATOM 1003 O O . PHE A 1 132 ? -16.237 -6.024 7.708 1.00 96.81 132 PHE A O 1
ATOM 1010 N N . VAL A 1 133 ? -14.529 -7.275 6.958 1.00 96.38 133 VAL A N 1
ATOM 1011 C CA . VAL A 1 133 ? -14.782 -8.398 7.873 1.00 96.38 133 VAL A CA 1
ATOM 1012 C C . VAL A 1 133 ? -14.592 -7.965 9.329 1.00 96.38 133 VAL A C 1
ATOM 1014 O O . VAL A 1 133 ? -15.440 -8.247 10.173 1.00 96.38 133 VAL A O 1
ATOM 1017 N N . LEU A 1 134 ? -13.518 -7.235 9.636 1.00 95.62 134 LEU 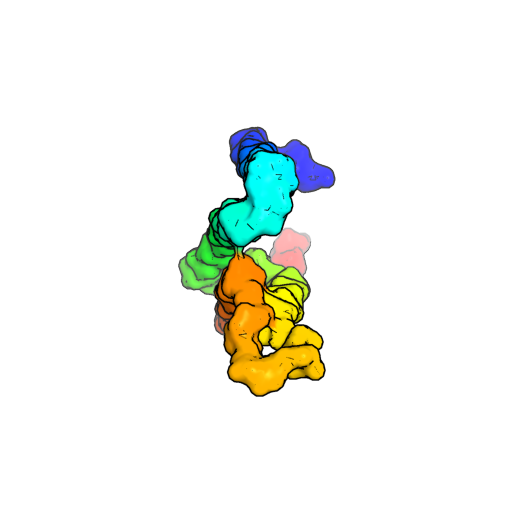A N 1
ATOM 1018 C CA . LEU A 1 134 ? -13.269 -6.724 10.984 1.00 95.62 134 LEU A CA 1
ATOM 1019 C C . LEU A 1 134 ? -14.339 -5.721 11.428 1.00 95.62 134 LEU A C 1
ATOM 1021 O O . LEU A 1 134 ? -14.785 -5.793 12.572 1.00 95.62 134 LEU A O 1
ATOM 1025 N N . LEU A 1 135 ? -14.795 -4.838 10.535 1.00 94.25 135 LEU A N 1
ATOM 1026 C CA . LEU A 1 135 ? -15.927 -3.948 10.795 1.00 94.25 135 LEU A CA 1
ATOM 1027 C C . LEU A 1 135 ? -17.207 -4.747 11.074 1.00 94.25 135 LEU A C 1
ATOM 1029 O O . LEU A 1 135 ? -17.896 -4.459 12.044 1.00 94.25 135 LEU A O 1
ATOM 1033 N N . ALA A 1 136 ? -17.511 -5.784 10.295 1.00 93.56 136 ALA A N 1
ATOM 1034 C CA . ALA A 1 136 ? -18.707 -6.600 10.509 1.00 93.56 136 ALA A CA 1
ATOM 1035 C C . ALA A 1 136 ? -18.707 -7.332 11.867 1.00 93.56 136 ALA A C 1
ATOM 1037 O O . ALA A 1 136 ? -19.767 -7.507 12.464 1.00 93.56 136 ALA A O 1
ATOM 1038 N N . ILE A 1 137 ? -17.535 -7.746 12.361 1.00 94.62 137 ILE A N 1
ATOM 1039 C CA . ILE A 1 137 ? -17.406 -8.515 13.611 1.00 94.62 137 ILE A CA 1
ATOM 1040 C C . ILE A 1 137 ? -17.250 -7.604 14.842 1.00 94.62 137 ILE A C 1
ATOM 1042 O O . ILE A 1 137 ? -17.771 -7.926 15.909 1.00 94.62 137 ILE A O 1
ATOM 1046 N N . PHE A 1 138 ? -16.521 -6.488 14.724 1.00 92.50 138 PHE A N 1
ATOM 1047 C CA . PHE A 1 138 ? -16.096 -5.656 15.861 1.00 92.50 138 PHE A CA 1
ATOM 1048 C C . PHE A 1 138 ? -16.623 -4.210 15.830 1.00 92.50 138 PHE A C 1
ATOM 1050 O O . PHE A 1 138 ? -16.220 -3.407 16.678 1.00 92.50 138 PHE A O 1
ATOM 1057 N N . ALA A 1 139 ? -17.506 -3.840 14.893 1.00 85.38 139 ALA A N 1
ATOM 1058 C CA . ALA A 1 139 ? -18.138 -2.522 14.919 1.00 85.38 139 ALA A CA 1
ATOM 1059 C C . ALA A 1 139 ? -19.053 -2.374 16.139 1.00 85.38 139 ALA A C 1
ATOM 1061 O O . ALA A 1 139 ? -19.914 -3.211 16.419 1.00 85.38 139 ALA A O 1
ATOM 1062 N N . ARG A 1 140 ? -18.901 -1.254 16.848 1.00 77.56 140 ARG A N 1
ATOM 1063 C CA . ARG A 1 140 ? -19.815 -0.869 17.923 1.00 77.56 140 ARG A CA 1
ATOM 1064 C C . ARG A 1 140 ? -21.018 -0.115 17.351 1.00 77.56 140 ARG A C 1
ATOM 1066 O O . ARG A 1 140 ? -20.849 0.713 16.455 1.00 77.56 140 ARG A O 1
ATOM 1073 N N . PRO A 1 141 ? -22.233 -0.322 17.887 1.00 64.19 141 PRO A N 1
ATOM 1074 C CA . PRO A 1 141 ? -23.375 0.509 17.535 1.00 64.19 141 PRO A CA 1
ATOM 1075 C C . PRO A 1 141 ? -23.119 1.967 17.945 1.00 64.19 141 PRO A C 1
ATOM 1077 O O . PRO A 1 141 ? -22.808 2.238 19.106 1.00 64.19 141 PRO A O 1
ATOM 1080 N N . LYS A 1 142 ? -23.331 2.924 17.028 1.00 59.03 142 LYS A N 1
ATOM 1081 C CA . LYS A 1 142 ? -23.224 4.377 17.302 1.00 59.03 142 LYS A CA 1
ATOM 1082 C C . LYS A 1 142 ? -24.096 4.843 18.484 1.00 59.03 142 LYS A C 1
ATOM 1084 O O . LYS A 1 142 ? -23.829 5.879 19.085 1.00 59.03 142 LYS A O 1
ATOM 1089 N N . SER A 1 143 ? -25.122 4.069 18.854 1.00 56.50 143 SER A N 1
ATOM 1090 C CA . SER A 1 143 ? -25.981 4.338 20.014 1.00 56.50 143 SER A CA 1
ATOM 1091 C C . SER A 1 143 ? -25.236 4.286 21.350 1.00 56.50 143 SER A C 1
ATOM 1093 O O . SER A 1 143 ? -25.609 5.011 22.268 1.00 56.50 143 SER A O 1
ATOM 1095 N N . HIS A 1 144 ? -24.183 3.474 21.468 1.00 56.06 144 HIS A N 1
ATOM 1096 C CA . HIS A 1 144 ? -23.445 3.308 22.719 1.00 56.06 144 HIS A CA 1
ATOM 1097 C C . HIS A 1 144 ? -22.530 4.507 23.003 1.00 56.06 144 HIS A C 1
ATOM 1099 O O . HIS A 1 144 ? -22.394 4.933 24.146 1.00 56.06 144 HIS A O 1
ATOM 1105 N N . GLU A 1 145 ? -21.953 5.102 21.958 1.00 61.81 145 GLU A N 1
ATOM 1106 C CA . GLU A 1 145 ? -21.122 6.307 22.054 1.00 61.81 145 GLU A CA 1
ATOM 1107 C C . GLU A 1 145 ? -21.966 7.524 22.462 1.00 61.81 145 GLU A C 1
ATOM 1109 O O . GLU A 1 145 ? -21.627 8.252 23.392 1.00 61.81 145 GLU A O 1
ATOM 1114 N N . PHE A 1 146 ? -23.150 7.666 21.855 1.00 60.62 146 PHE A N 1
ATOM 1115 C CA . PHE A 1 146 ? -24.108 8.723 22.187 1.00 60.62 146 PHE A CA 1
ATOM 1116 C C . PHE A 1 146 ? -24.693 8.593 23.604 1.00 60.62 146 PHE A C 1
ATOM 1118 O O . PHE A 1 146 ? -25.120 9.586 24.190 1.00 60.62 146 PHE A O 1
ATOM 1125 N N . GLN A 1 147 ? -24.762 7.378 24.155 1.00 60.84 147 GLN A N 1
ATOM 1126 C CA . GLN A 1 147 ? -25.190 7.148 25.538 1.00 60.84 147 GLN A CA 1
ATOM 1127 C C . GLN A 1 147 ? -24.078 7.466 26.539 1.00 60.84 147 GLN A C 1
ATOM 1129 O O . GLN A 1 147 ? -24.347 8.105 27.550 1.00 60.84 147 GLN A O 1
ATOM 1134 N N . VAL A 1 148 ? -22.830 7.095 26.245 1.00 66.25 148 VAL A N 1
ATOM 1135 C CA . VAL A 1 148 ? -21.680 7.444 27.095 1.00 66.25 148 VAL A CA 1
ATOM 1136 C C . VAL A 1 148 ? -21.489 8.959 27.163 1.00 66.25 148 VAL A C 1
ATOM 1138 O O . VAL A 1 148 ? -21.345 9.495 28.256 1.00 66.25 148 VAL A O 1
ATOM 1141 N N . LEU A 1 149 ? -21.559 9.659 26.025 1.00 71.75 149 LEU A N 1
ATOM 1142 C CA . LEU A 1 149 ? -21.426 11.119 25.987 1.00 71.75 149 LEU A CA 1
ATOM 1143 C C . LEU A 1 149 ? -22.557 11.832 26.738 1.00 71.75 149 LEU A C 1
ATOM 1145 O O . LEU A 1 149 ? -22.304 12.816 27.418 1.00 71.75 149 LEU A O 1
ATOM 1149 N N . ARG A 1 150 ? -23.785 11.307 26.660 1.00 71.81 150 ARG A N 1
ATOM 1150 C CA . ARG A 1 150 ? -24.945 11.842 27.388 1.00 71.81 150 ARG A CA 1
ATOM 1151 C C . ARG A 1 150 ? -24.863 11.619 28.897 1.00 71.81 150 ARG A C 1
ATOM 1153 O O . ARG A 1 150 ? -25.367 12.438 29.647 1.00 71.81 150 ARG A O 1
ATOM 1160 N N . ASN A 1 151 ? -24.262 10.515 29.337 1.00 71.19 151 ASN A N 1
ATOM 1161 C CA . ASN A 1 151 ? -24.115 10.192 30.759 1.00 71.19 151 ASN A CA 1
ATOM 1162 C C . ASN A 1 151 ? -22.888 10.871 31.403 1.00 71.19 151 ASN A C 1
ATOM 1164 O O . ASN A 1 151 ? -22.731 10.802 32.618 1.00 71.19 151 ASN A O 1
ATOM 1168 N N . ALA A 1 152 ? -22.005 11.471 30.598 1.00 74.06 152 ALA A N 1
ATOM 1169 C CA . ALA A 1 152 ? -20.799 12.172 31.045 1.00 74.06 152 ALA A CA 1
ATOM 1170 C C . ALA A 1 152 ? -20.974 13.705 31.155 1.00 74.06 152 ALA A C 1
ATOM 1172 O O . ALA A 1 152 ? -20.035 14.387 31.564 1.00 74.06 152 ALA A O 1
ATOM 1173 N N . THR A 1 153 ? -22.148 14.230 30.788 1.00 63.75 153 THR A N 1
ATOM 1174 C CA . THR A 1 153 ? -22.574 15.639 30.907 1.00 63.75 153 THR A CA 1
ATOM 1175 C C . THR A 1 153 ? -23.676 15.782 31.938 1.00 63.75 153 THR A C 1
ATOM 1177 O O . THR A 1 153 ? -23.616 16.749 32.726 1.00 63.75 153 THR A O 1
#

Sequence (153 aa):
MAYRIAAPEFQSRALQILIGSSLLVFIGGVLGFIVLQGNEAGRIVMGLVCVVILAVFYCSPLSDFYNVIKKKDASSIDVYLAAASLVNGSLWTVYGLGSWNAYISAADPLEYQDTFIWSPNLLGVVLSLVQFVLLAIFARPKSHEFQVLRNAT

Radius of gyration: 20.65 Å; chains: 1; bounding box: 46×36×62 Å

Foldseek 3Di:
DVLVVDDPVVNVVVVCLVVVLVVLQVVLCCCLCPVVVVPPVSLVSNLVSLLVNLVVVVVVLVVLLVVCVVVLALPVDDLVVLVVQLVVLVVQLCVQLPCPVCVPDVPDSRPRHDCSGNVSSVVSNVSSVVSVVSCVRRPDDPVVVVVVVVVVD

InterPro domains:
  IPR004316 Sugar transporter SWEET repeat [PF03083] (45-104)
  IPR047664 Sugar transporter SWEET [PTHR10791] (5-143)

Organism: Batrachochytrium dendrobatidis (strain JEL423) (NCBI:txid403673)

pLDDT: mean 84.02, std 13.76, range [47.25, 97.75]